Protein AF-A0A7W0YXP0-F1 (afdb_monomer_lite)

pLDDT: mean 89.49, std 11.18, range [60.47, 97.94]

Sequence (50 aa):
ARRLMLTHFWPGNDRELSRTEAAAVFSGEILLADEGLAVPLGTRPPEHPR

Radius of gyration: 14.15 Å; chains: 1; bounding box: 26×26×42 Å

Structure (mmCIF, N/CA/C/O backbone):
data_AF-A0A7W0YXP0-F1
#
_entry.id   AF-A0A7W0YXP0-F1
#
loop_
_atom_site.group_PDB
_atom_site.id
_atom_site.type_symbol
_atom_site.label_atom_id
_atom_site.label_alt_id
_atom_site.label_comp_id
_atom_site.label_asym_id
_atom_site.label_entity_id
_atom_site.label_seq_id
_atom_site.pdbx_PDB_ins_code
_atom_site.Cartn_x
_atom_site.Cartn_y
_atom_site.Cartn_z
_atom_site.occupancy
_atom_site.B_iso_or_equiv
_atom_site.auth_seq_id
_atom_site.auth_comp_id
_atom_site.auth_asym_id
_atom_site.auth_atom_id
_atom_site.pdbx_PDB_model_num
ATOM 1 N N . ALA A 1 1 ? -4.567 -9.732 10.916 1.00 63.25 1 ALA A N 1
ATOM 2 C CA . ALA A 1 1 ? -4.598 -8.278 10.637 1.00 63.25 1 ALA A CA 1
ATOM 3 C C . ALA A 1 1 ? -5.788 -7.973 9.731 1.00 63.25 1 ALA A C 1
ATOM 5 O O . ALA A 1 1 ? -6.153 -8.849 8.963 1.00 63.25 1 ALA A O 1
ATOM 6 N N . ARG A 1 2 ? -6.418 -6.793 9.835 1.00 85.06 2 ARG A N 1
ATOM 7 C CA . ARG A 1 2 ? -7.565 -6.418 8.974 1.00 85.06 2 ARG A CA 1
ATOM 8 C C . ARG A 1 2 ? -7.141 -5.736 7.665 1.00 85.06 2 ARG A C 1
ATOM 10 O O . ARG A 1 2 ? -7.903 -5.745 6.709 1.00 85.06 2 ARG A O 1
ATOM 17 N N . ARG A 1 3 ? -5.942 -5.146 7.650 1.00 93.31 3 ARG A N 1
ATOM 18 C CA . ARG A 1 3 ? -5.362 -4.372 6.545 1.00 93.31 3 ARG A CA 1
ATOM 19 C C . ARG A 1 3 ? -3.848 -4.627 6.494 1.00 93.31 3 ARG A C 1
ATOM 21 O O . ARG A 1 3 ? -3.262 -4.882 7.551 1.00 93.31 3 ARG A O 1
ATOM 28 N N . LEU A 1 4 ? -3.246 -4.570 5.309 1.00 94.94 4 LEU A N 1
ATOM 29 C CA . LEU A 1 4 ? -1.814 -4.733 5.027 1.00 94.94 4 LEU A CA 1
ATOM 30 C C . LEU A 1 4 ? -1.312 -3.490 4.282 1.00 94.94 4 LEU A C 1
ATOM 32 O O . LEU A 1 4 ? -1.952 -3.053 3.334 1.00 94.94 4 LEU A O 1
ATOM 36 N N . MET A 1 5 ? -0.168 -2.933 4.683 1.00 96.38 5 MET A N 1
ATOM 37 C CA . MET A 1 5 ? 0.491 -1.843 3.957 1.00 96.38 5 MET A CA 1
ATOM 38 C C . MET A 1 5 ? 1.844 -2.316 3.428 1.00 96.38 5 MET A C 1
ATOM 40 O O . MET A 1 5 ? 2.694 -2.732 4.214 1.00 96.38 5 MET A O 1
ATOM 44 N N . LEU A 1 6 ? 2.039 -2.244 2.111 1.00 97.56 6 LEU A N 1
ATOM 45 C CA . LEU A 1 6 ? 3.322 -2.504 1.458 1.00 97.56 6 LEU A CA 1
ATOM 46 C C . LEU A 1 6 ? 4.109 -1.193 1.360 1.00 97.56 6 LEU A C 1
ATOM 48 O O . LEU A 1 6 ? 3.575 -0.168 0.937 1.00 97.56 6 LEU A O 1
ATOM 52 N N . THR A 1 7 ? 5.374 -1.217 1.767 1.00 96.12 7 THR A N 1
ATOM 53 C CA . THR A 1 7 ? 6.267 -0.049 1.810 1.00 96.12 7 THR A CA 1
ATOM 54 C C . THR A 1 7 ? 7.707 -0.473 1.504 1.00 96.12 7 THR A C 1
ATOM 56 O O . THR A 1 7 ? 7.954 -1.653 1.264 1.00 96.12 7 THR A O 1
ATOM 59 N N . HIS A 1 8 ? 8.653 0.472 1.512 1.00 95.12 8 HIS A N 1
ATOM 60 C CA . HIS A 1 8 ? 10.068 0.245 1.189 1.00 95.12 8 HIS A CA 1
ATOM 61 C C . HIS A 1 8 ? 10.272 -0.402 -0.190 1.00 95.12 8 HIS A C 1
ATOM 63 O O . HIS A 1 8 ? 10.965 -1.406 -0.338 1.00 95.12 8 HIS A O 1
ATOM 69 N N . PHE A 1 9 ? 9.665 0.192 -1.218 1.00 93.94 9 PHE A N 1
ATOM 70 C CA . PHE A 1 9 ? 9.857 -0.253 -2.595 1.00 93.94 9 PHE A CA 1
ATOM 71 C C . PHE A 1 9 ? 11.260 0.108 -3.085 1.00 93.94 9 PHE A C 1
ATOM 73 O O . PHE A 1 9 ? 11.671 1.267 -3.013 1.00 93.94 9 PHE A O 1
ATOM 80 N N . TRP A 1 10 ? 11.981 -0.880 -3.609 1.00 91.38 10 TRP A N 1
ATOM 81 C CA . TRP A 1 10 ? 13.266 -0.650 -4.260 1.00 91.38 10 TRP A CA 1
ATOM 82 C C . TRP A 1 10 ? 13.079 0.105 -5.585 1.00 91.38 10 TRP A C 1
ATOM 84 O O . TRP A 1 10 ? 12.049 -0.068 -6.246 1.00 91.38 10 TRP A O 1
ATOM 94 N N . PRO A 1 11 ? 14.062 0.915 -6.017 1.00 90.38 11 PRO A N 1
ATOM 95 C CA . PRO A 1 11 ? 14.033 1.530 -7.339 1.00 90.38 11 PRO A CA 1
ATOM 96 C C . PRO A 1 11 ? 13.835 0.477 -8.438 1.00 90.38 11 PRO A C 1
ATOM 98 O O . PRO A 1 11 ? 14.547 -0.523 -8.477 1.00 90.38 11 PRO A O 1
ATOM 101 N N . GLY A 1 12 ? 12.858 0.699 -9.320 1.00 90.31 12 GLY A N 1
ATOM 102 C CA . GLY A 1 12 ? 12.505 -0.240 -10.393 1.00 90.31 12 GLY A CA 1
ATOM 103 C C . GLY A 1 12 ? 11.548 -1.368 -9.989 1.00 90.31 12 GLY A C 1
ATOM 104 O O . GLY A 1 12 ? 11.151 -2.145 -10.852 1.00 90.31 12 GLY A O 1
ATOM 105 N N . ASN A 1 13 ? 11.138 -1.456 -8.719 1.00 91.94 13 ASN A N 1
ATOM 106 C CA . ASN A 1 13 ? 10.112 -2.407 -8.303 1.00 91.94 13 ASN A CA 1
ATOM 107 C C . ASN A 1 13 ? 8.730 -1.990 -8.824 1.00 91.94 13 ASN A C 1
ATOM 109 O O . ASN A 1 13 ? 8.269 -0.876 -8.561 1.00 91.94 13 ASN A O 1
ATOM 113 N N . ASP A 1 14 ? 8.027 -2.918 -9.470 1.00 95.81 14 ASP A N 1
ATOM 114 C CA . ASP A 1 14 ? 6.625 -2.733 -9.826 1.00 95.81 14 ASP A CA 1
ATOM 115 C C . ASP A 1 14 ? 5.747 -2.897 -8.577 1.00 95.81 14 ASP A C 1
ATOM 117 O O . ASP A 1 14 ? 5.531 -3.993 -8.055 1.00 95.81 14 ASP A O 1
ATOM 121 N N . ARG A 1 15 ? 5.263 -1.763 -8.064 1.00 95.62 15 ARG A N 1
ATOM 122 C CA . ARG A 1 15 ? 4.455 -1.700 -6.838 1.00 95.62 15 ARG A CA 1
ATOM 123 C C . ARG A 1 15 ? 3.121 -2.432 -7.004 1.00 95.62 15 ARG A C 1
ATOM 125 O O . ARG A 1 15 ? 2.611 -2.995 -6.037 1.00 95.62 15 ARG A O 1
ATOM 132 N N . GLU A 1 16 ? 2.570 -2.433 -8.214 1.00 96.12 16 GLU A N 1
ATOM 133 C CA . GLU A 1 16 ? 1.270 -3.022 -8.519 1.00 96.12 16 GLU A CA 1
ATOM 134 C C . GLU A 1 16 ? 1.369 -4.540 -8.688 1.00 96.12 16 GLU A C 1
ATOM 136 O O . GLU A 1 16 ? 0.493 -5.281 -8.228 1.00 96.12 16 GLU A O 1
ATOM 141 N N . LEU A 1 17 ? 2.485 -5.022 -9.242 1.00 97.12 17 LEU A N 1
ATOM 142 C CA . LEU A 1 17 ? 2.810 -6.446 -9.224 1.00 97.12 17 LEU A CA 1
ATOM 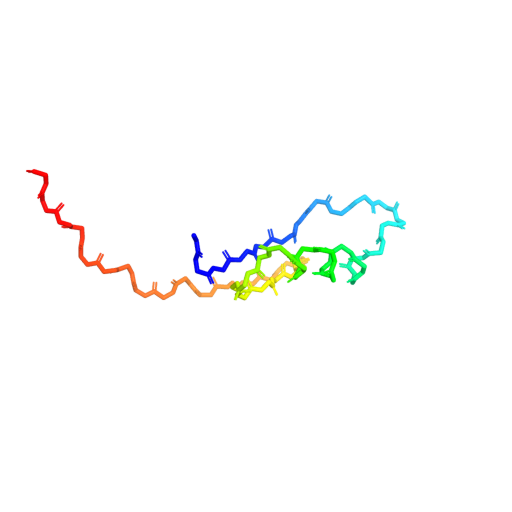143 C C . LEU A 1 17 ? 2.932 -6.956 -7.782 1.00 97.12 17 LEU A C 1
ATOM 145 O O . LEU A 1 17 ? 2.256 -7.919 -7.421 1.00 97.12 17 LEU A O 1
ATOM 149 N N . SER A 1 18 ? 3.681 -6.256 -6.921 1.00 97.06 18 SER A N 1
ATOM 150 C CA . SER A 1 18 ? 3.789 -6.618 -5.498 1.00 97.06 18 SER A CA 1
ATOM 151 C C . SER A 1 18 ? 2.428 -6.612 -4.783 1.00 97.06 18 SER A C 1
ATOM 153 O O . SER A 1 18 ? 2.160 -7.474 -3.944 1.00 97.06 18 SER A O 1
ATOM 155 N N . ARG A 1 19 ? 1.534 -5.668 -5.124 1.00 97.25 19 ARG A N 1
ATOM 156 C CA . ARG A 1 19 ? 0.150 -5.642 -4.618 1.00 97.25 19 ARG A CA 1
ATOM 157 C C . ARG A 1 19 ? -0.619 -6.896 -5.024 1.00 97.25 19 ARG A C 1
ATOM 159 O O . ARG A 1 19 ? -1.316 -7.483 -4.199 1.00 97.25 19 ARG A O 1
ATOM 166 N N . THR A 1 20 ? -0.503 -7.279 -6.294 1.00 97.88 20 THR A N 1
ATOM 167 C CA . THR A 1 20 ? -1.199 -8.426 -6.885 1.00 97.88 20 THR A CA 1
ATOM 168 C C . THR A 1 20 ? -0.731 -9.738 -6.261 1.00 97.88 20 THR A C 1
ATOM 170 O O . THR A 1 20 ? -1.557 -10.560 -5.869 1.00 97.88 20 THR A O 1
ATOM 173 N N . GLU A 1 21 ? 0.579 -9.907 -6.081 1.00 97.75 21 GLU A N 1
ATOM 174 C CA . GLU A 1 21 ? 1.156 -11.072 -5.403 1.00 97.75 21 GLU A CA 1
ATOM 175 C C . GLU A 1 21 ? 0.700 -11.162 -3.940 1.00 97.75 21 GLU A C 1
ATOM 177 O O . GLU A 1 21 ? 0.299 -12.231 -3.477 1.00 97.75 21 GLU A O 1
ATOM 182 N N . ALA A 1 22 ? 0.670 -10.036 -3.219 1.00 97.19 22 ALA A N 1
ATOM 183 C CA . ALA A 1 22 ? 0.154 -9.996 -1.852 1.00 97.19 22 ALA A CA 1
ATOM 184 C C . ALA A 1 22 ? -1.348 -10.338 -1.783 1.00 97.19 22 ALA A C 1
ATOM 186 O O . ALA A 1 22 ? -1.776 -11.047 -0.869 1.00 97.19 22 ALA A O 1
ATOM 187 N N . ALA A 1 23 ? -2.148 -9.889 -2.757 1.00 96.94 23 ALA A N 1
ATOM 188 C CA . ALA A 1 23 ? -3.585 -10.168 -2.827 1.00 9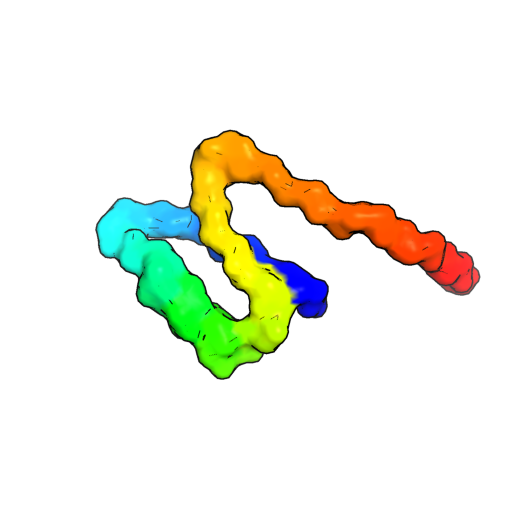6.94 23 ALA A CA 1
ATOM 189 C C . ALA A 1 23 ? -3.904 -11.654 -3.044 1.00 96.94 23 ALA A C 1
ATOM 191 O O . ALA A 1 23 ? -4.974 -12.111 -2.646 1.00 96.94 23 ALA A O 1
ATOM 192 N N . ALA A 1 24 ? -2.979 -12.426 -3.622 1.00 97.94 24 ALA A N 1
ATOM 193 C CA . ALA A 1 24 ? -3.153 -13.866 -3.796 1.00 97.94 24 ALA A CA 1
ATOM 194 C C . ALA A 1 24 ? -3.161 -14.641 -2.464 1.00 97.94 24 ALA A C 1
ATOM 196 O O . ALA A 1 24 ? -3.688 -15.750 -2.405 1.00 97.94 24 ALA A O 1
ATOM 197 N N . VAL A 1 25 ? -2.592 -14.070 -1.393 1.00 97.19 25 VAL A N 1
ATOM 198 C CA . VAL A 1 25 ? -2.441 -14.742 -0.088 1.00 97.19 25 VAL A CA 1
ATOM 199 C C . VAL A 1 25 ? -3.079 -13.985 1.077 1.00 97.19 25 VAL A C 1
ATOM 201 O O . VAL A 1 25 ? -3.371 -14.582 2.113 1.00 97.19 25 VAL A O 1
ATOM 204 N N . PHE A 1 26 ? -3.313 -12.680 0.935 1.00 96.06 26 PHE A N 1
ATOM 205 C CA . PHE A 1 26 ? -3.912 -11.839 1.963 1.00 96.06 26 PHE A CA 1
ATOM 206 C C . PHE A 1 26 ? -5.297 -11.360 1.531 1.00 96.06 26 PHE A C 1
ATOM 208 O O . PHE A 1 26 ? -5.442 -10.562 0.613 1.00 96.06 26 PHE A O 1
ATOM 215 N N . SER A 1 27 ? -6.324 -11.813 2.247 1.00 94.31 27 SER A N 1
ATOM 216 C CA . SER A 1 27 ? -7.729 -11.528 1.935 1.00 94.31 27 SER A CA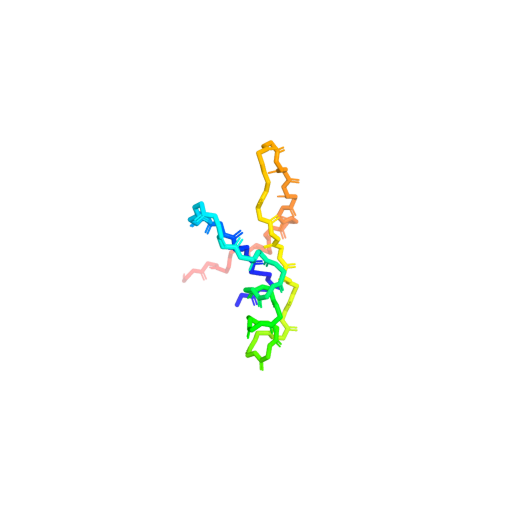 1
ATOM 217 C C . SER A 1 27 ? -8.254 -10.199 2.499 1.00 94.31 27 SER A C 1
ATOM 219 O O . SER A 1 27 ? -9.441 -9.909 2.371 1.00 94.31 27 SER A O 1
ATOM 221 N N . GLY A 1 28 ? -7.419 -9.432 3.207 1.00 93.44 28 GLY A N 1
ATOM 222 C CA . GLY A 1 28 ? -7.782 -8.119 3.744 1.00 93.44 28 GLY A CA 1
ATOM 223 C C . GLY A 1 28 ? -7.453 -6.980 2.777 1.00 93.44 28 GLY A C 1
ATOM 224 O O . GLY A 1 28 ? -6.909 -7.194 1.700 1.00 93.44 28 GLY A O 1
ATOM 225 N N . GLU A 1 29 ? -7.742 -5.745 3.184 1.00 94.50 29 GLU A N 1
ATOM 226 C CA . GLU A 1 29 ? -7.393 -4.561 2.388 1.00 94.50 29 GLU A CA 1
ATOM 227 C C . GLU A 1 29 ? -5.870 -4.412 2.269 1.00 94.50 29 GLU A C 1
ATOM 229 O O . GLU A 1 29 ? -5.160 -4.487 3.275 1.00 94.50 29 GLU A O 1
ATOM 234 N N . ILE A 1 30 ? -5.378 -4.171 1.054 1.00 97.19 30 ILE A N 1
ATOM 235 C CA . ILE A 1 30 ? -3.958 -3.947 0.773 1.00 97.19 30 ILE A CA 1
ATOM 236 C C . ILE A 1 30 ? -3.769 -2.506 0.314 1.00 97.19 30 ILE A C 1
ATOM 238 O O . ILE A 1 30 ? -4.410 -2.056 -0.631 1.00 97.19 30 ILE A O 1
ATOM 242 N N . LEU A 1 31 ? -2.853 -1.810 0.976 1.00 96.81 31 LEU A N 1
ATOM 243 C CA . LEU A 1 31 ? -2.483 -0.425 0.724 1.00 96.81 31 LEU A CA 1
ATOM 244 C C . LEU A 1 31 ? -1.042 -0.385 0.210 1.00 96.81 31 LEU A C 1
ATOM 246 O O . LEU A 1 31 ? -0.167 -1.066 0.748 1.00 96.81 31 LEU A O 1
ATOM 250 N N . LEU A 1 32 ? -0.783 0.437 -0.801 1.00 97.38 32 LEU A N 1
ATOM 251 C CA . LEU A 1 32 ? 0.574 0.787 -1.213 1.00 97.38 32 LEU A CA 1
ATOM 252 C C . LEU A 1 32 ? 0.930 2.111 -0.545 1.00 97.38 32 LEU A C 1
ATOM 254 O O . LEU A 1 32 ? 0.219 3.096 -0.724 1.00 97.38 32 LEU A O 1
ATOM 258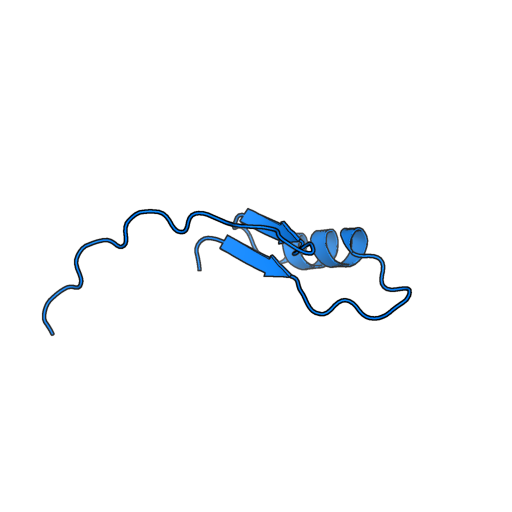 N N . ALA A 1 33 ? 1.994 2.126 0.254 1.00 96.56 33 ALA A N 1
ATOM 259 C CA . ALA A 1 33 ? 2.448 3.350 0.897 1.00 96.56 33 ALA A CA 1
ATOM 260 C C . ALA A 1 33 ? 2.879 4.368 -0.160 1.00 96.56 33 ALA A C 1
ATOM 262 O O . ALA A 1 33 ? 3.562 4.003 -1.110 1.00 96.56 33 ALA A O 1
ATOM 263 N N . ASP A 1 34 ? 2.547 5.637 0.034 1.00 95.12 34 ASP A N 1
ATOM 264 C CA . ASP A 1 34 ? 3.108 6.744 -0.737 1.00 95.12 34 ASP A CA 1
ATOM 265 C C . ASP A 1 34 ? 3.627 7.817 0.220 1.00 95.12 34 ASP A C 1
ATOM 267 O O . ASP A 1 34 ? 3.247 7.841 1.397 1.00 95.12 34 ASP A O 1
ATOM 271 N N . GLU A 1 35 ? 4.523 8.678 -0.256 1.00 94.00 35 GLU A N 1
ATOM 272 C CA . GLU A 1 35 ? 5.021 9.783 0.555 1.00 94.00 35 GLU A CA 1
ATOM 273 C C . GLU A 1 35 ? 3.847 10.670 0.992 1.00 94.00 35 GLU A C 1
ATOM 275 O O . GLU A 1 35 ? 3.022 11.100 0.189 1.00 94.00 35 GLU A O 1
ATOM 280 N N . GLY A 1 36 ? 3.734 10.898 2.302 1.00 96.00 36 GLY A N 1
ATOM 281 C CA . GLY A 1 36 ? 2.636 11.674 2.878 1.00 96.00 36 GLY A CA 1
ATOM 282 C C . GLY A 1 36 ? 1.292 10.940 2.984 1.00 96.00 36 GLY A C 1
ATOM 283 O O . GLY A 1 36 ? 0.326 11.542 3.454 1.00 96.00 36 GLY A O 1
ATOM 284 N N . LEU A 1 37 ? 1.199 9.654 2.618 1.00 96.00 37 LEU A N 1
ATOM 285 C CA . LEU A 1 37 ? -0.034 8.883 2.790 1.00 96.00 37 LEU A CA 1
ATOM 286 C C . LEU A 1 37 ? -0.381 8.723 4.281 1.00 96.00 37 LEU A C 1
ATOM 288 O O . LEU A 1 37 ? 0.358 8.102 5.046 1.00 96.00 37 LEU A O 1
ATOM 292 N N . ALA A 1 38 ? -1.553 9.221 4.679 1.00 95.44 38 ALA A N 1
ATOM 293 C CA . ALA A 1 38 ? -2.096 9.073 6.026 1.00 95.44 38 ALA A CA 1
ATOM 294 C C . ALA A 1 38 ? -3.324 8.149 6.026 1.00 95.44 38 ALA A C 1
ATOM 296 O O . ALA A 1 38 ? -4.295 8.395 5.312 1.00 95.44 38 ALA A O 1
ATOM 297 N N . VAL A 1 39 ? -3.302 7.099 6.856 1.00 92.25 39 VAL A N 1
ATOM 298 C CA . VAL A 1 39 ? -4.380 6.097 6.938 1.00 92.25 39 VAL A CA 1
ATOM 299 C C . VAL A 1 39 ? -5.021 6.111 8.330 1.00 92.25 39 VAL A C 1
ATOM 301 O O . VAL A 1 39 ? -4.365 5.751 9.311 1.00 92.25 39 VAL A O 1
ATOM 304 N N . PRO A 1 40 ? -6.315 6.456 8.454 1.00 90.81 40 PRO A N 1
ATOM 305 C CA . PRO A 1 40 ? -7.032 6.353 9.719 1.00 90.81 40 PRO A CA 1
ATOM 306 C C . PRO A 1 40 ? -7.163 4.889 10.170 1.00 90.81 40 PRO A C 1
ATOM 308 O O . PRO A 1 40 ? -7.703 4.031 9.460 1.00 90.81 40 PRO A O 1
ATOM 311 N N . LEU A 1 41 ? -6.714 4.582 11.389 1.00 85.00 41 LEU A N 1
ATOM 312 C CA . LEU A 1 41 ? -6.720 3.208 11.910 1.00 85.00 41 LEU A CA 1
ATOM 313 C C . LEU A 1 41 ? -8.067 2.763 12.508 1.00 85.00 41 LEU A C 1
ATOM 315 O O . LEU A 1 41 ? -8.221 1.595 12.866 1.00 85.00 41 LEU A O 1
ATOM 319 N N . GLY A 1 42 ? -9.079 3.636 12.500 1.00 80.44 42 GLY A N 1
ATOM 320 C CA . GLY A 1 42 ? -10.351 3.400 13.184 1.00 80.44 42 GLY A CA 1
ATOM 321 C C . GLY A 1 42 ? -10.177 3.367 14.707 1.00 80.44 42 GLY A C 1
ATOM 322 O O . GLY A 1 42 ? -9.062 3.417 15.227 1.00 80.44 42 GLY A O 1
ATOM 323 N N . THR A 1 43 ? -11.281 3.298 15.447 1.00 72.44 43 THR A N 1
ATOM 324 C CA . THR A 1 43 ? -11.228 3.137 16.902 1.00 72.44 43 THR A CA 1
ATOM 325 C C . THR A 1 43 ? -10.831 1.706 17.255 1.00 72.44 43 THR A C 1
ATOM 327 O O . THR A 1 43 ? -11.411 0.728 16.775 1.00 72.44 43 THR A O 1
ATOM 330 N N . ARG A 1 44 ? -9.812 1.571 18.108 1.00 67.69 44 ARG A N 1
AT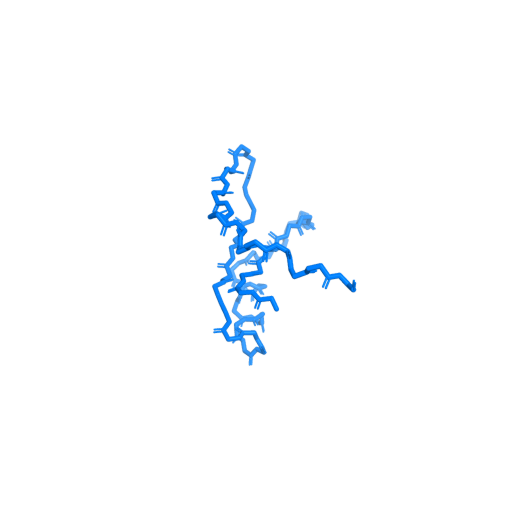OM 331 C CA . ARG A 1 44 ? -9.479 0.292 18.737 1.00 67.69 44 ARG A CA 1
ATOM 332 C C . ARG A 1 44 ? -10.682 -0.140 19.592 1.00 67.69 44 ARG A C 1
ATOM 334 O O . ARG A 1 44 ? -11.170 0.693 20.354 1.00 67.69 44 ARG A O 1
ATOM 341 N N . PRO A 1 45 ? -11.172 -1.391 19.508 1.00 64.56 45 PRO A N 1
ATOM 342 C CA . PRO A 1 45 ? -12.109 -1.888 20.513 1.00 64.56 45 PRO A CA 1
ATOM 343 C C . PRO A 1 45 ? -11.448 -1.821 21.903 1.00 64.56 45 PRO A C 1
ATOM 345 O O . PRO A 1 45 ? -10.220 -1.951 21.974 1.00 64.56 45 PRO A O 1
ATOM 348 N N . PRO A 1 46 ? -12.216 -1.594 22.986 1.00 68.94 46 PRO A N 1
ATOM 349 C CA . PRO A 1 46 ? -11.660 -1.527 24.333 1.00 68.94 46 PRO A CA 1
ATOM 350 C C . PRO A 1 46 ? -10.854 -2.795 24.619 1.00 68.94 46 PRO A C 1
ATOM 352 O O . PRO A 1 46 ? -11.287 -3.911 24.326 1.00 68.94 46 PRO A O 1
ATOM 355 N N . GLU A 1 47 ? -9.642 -2.606 25.128 1.00 70.50 47 GLU A N 1
ATOM 356 C CA . GLU A 1 47 ? -8.779 -3.701 25.544 1.00 70.50 47 GLU A CA 1
ATOM 357 C C . GLU A 1 47 ? -9.449 -4.468 26.688 1.00 70.50 47 GLU A C 1
ATOM 359 O O . GLU A 1 47 ? -9.829 -3.885 27.701 1.00 70.50 47 GLU A O 1
ATOM 364 N N . HIS A 1 48 ? -9.654 -5.775 26.504 1.00 60.47 48 HIS A N 1
ATOM 365 C CA . HIS A 1 48 ? -10.131 -6.627 27.589 1.00 60.47 48 HIS A CA 1
ATOM 366 C C . HIS A 1 48 ? -9.091 -6.592 28.720 1.00 60.47 48 HIS A C 1
ATOM 368 O O . HIS A 1 48 ? -7.910 -6.836 28.439 1.00 60.47 48 HIS A O 1
ATOM 374 N N . PRO A 1 49 ? -9.484 -6.301 29.975 1.00 69.38 49 PRO A N 1
ATOM 375 C CA . PRO A 1 49 ? -8.575 -6.449 31.102 1.00 69.38 49 PRO A CA 1
ATOM 376 C C . PRO A 1 49 ? -8.123 -7.914 31.171 1.00 69.38 49 PRO A C 1
ATOM 378 O O . PRO A 1 49 ? -8.946 -8.819 31.016 1.00 69.38 49 PRO A O 1
ATOM 381 N N . ARG A 1 50 ? -6.807 -8.118 31.307 1.00 65.75 50 ARG A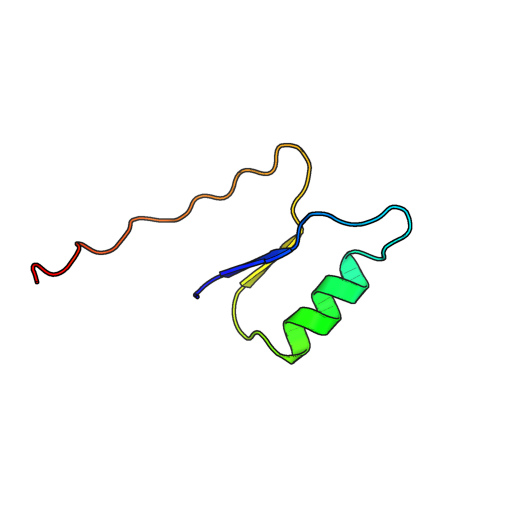 N 1
ATOM 382 C CA . ARG A 1 50 ? -6.207 -9.446 31.497 1.00 65.75 50 ARG A CA 1
ATOM 383 C C . ARG A 1 50 ? -6.634 -10.060 32.821 1.00 65.75 50 ARG A C 1
ATOM 385 O O . ARG A 1 50 ? -6.779 -9.281 33.789 1.00 65.75 50 ARG A O 1
#

Secondary structure (DSSP, 8-state):
--EEEE--PPTT--HHHHHHHHHTT--SEEEE--TT------PPPPPPP-

Foldseek 3Di:
DQEEEDDDDDVPDDQVVVVVVCVVPDVHHYHYDDVPDDDDPPDDDDDDDD